Protein AF-A0A3Q0DGM9-F1 (afdb_monomer_lite)

Sequence (145 aa):
MVNNKQICYTCQYLIDQLKEEREIRIREVNLFPLHQRCCLVNILETHQTFCKKWGKHQPHKVTQYMKGKDSLYALGKWHYDRKQSGYSEQTKLIFWKKSKTTKKIVLRFECVGPNCRSKRMLTIKRCKHFELVGDKRRKGQVIQF

pLDDT: mean 79.99, std 19.18, range [38.09, 97.5]

InterPro domains:
  IPR000552 Large ribosomal subunit protein eL42 [PF00935] (56-133)
  IPR000552 Large ribosomal subunit protein eL42 [PS01172] (100-111)
  IPR000552 Large ribosomal s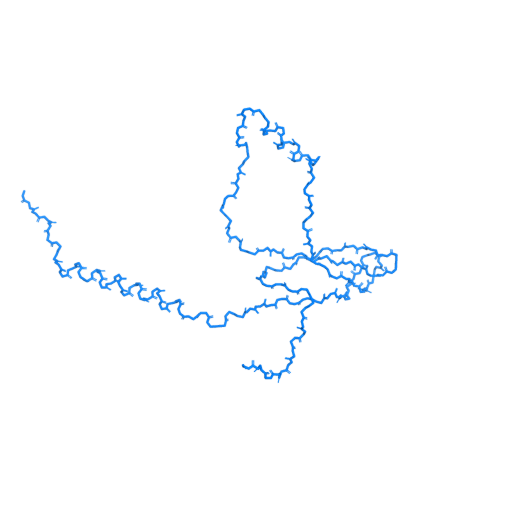ubunit protein eL42 [PTHR10369] (32-145)
  IPR011332 Zinc-binding ribosomal protein [SSF57829] (41-133)
  IPR053708 Eukaryotic Ribosomal Large Subunit eL42 [G3DSA:3.10.450.80] (40-145)

Organism: Carlito syrichta (NCBI:txid1868482)

Secondary structure (DSSP, 8-state):
--------HHHHHHHHHHHHHHHHHHHHTTS--TT-----EEE-SEEEEEETTTTEEEEEEEEE--PPPPPTTSHHHHHHHHHH-SS----S----------PEEEEEEEE-STT---EEEEEEEE-S-EEESPPPPPSSPPPP-

Foldseek 3Di:
DDDPPCPDPVNVVVVVVVVVVVVVVVVVVVPDPPDPPLPADEDEQWDFDQDPVVRHTAIWGKDWDDDDDDDCPPPVNVVCVVQCDDPDHDPDDDDDDDDDPWDWIKIWTAGPDPPGRDIDIDTDDTHPHYDYDDDDDDPPDDDDD

Radius of gyration: 29.26 Å; chains: 1; bounding box: 96×45×63 Å

Structure (mmCIF, N/CA/C/O backbone):
data_AF-A0A3Q0DGM9-F1
#
_entry.id   AF-A0A3Q0DGM9-F1
#
loop_
_atom_site.group_PDB
_atom_site.id
_atom_site.type_symbol
_atom_site.label_atom_id
_atom_site.label_alt_id
_atom_site.label_comp_id
_atom_site.label_asym_id
_atom_site.label_entity_id
_atom_site.label_seq_id
_atom_site.pdbx_PDB_ins_code
_atom_site.Cartn_x
_atom_site.Cartn_y
_atom_site.Cartn_z
_atom_site.occupancy
_atom_site.B_iso_or_equiv
_atom_site.auth_seq_id
_atom_site.auth_comp_id
_atom_site.auth_asym_id
_atom_site.auth_atom_id
_atom_site.pdbx_PDB_model_num
ATOM 1 N N . MET A 1 1 ? 71.607 -19.537 4.936 1.00 45.88 1 MET A N 1
ATOM 2 C CA . MET A 1 1 ? 71.242 -20.615 5.877 1.00 45.88 1 MET A CA 1
ATOM 3 C C . MET A 1 1 ? 70.864 -19.988 7.212 1.00 45.88 1 MET A C 1
ATOM 5 O O . MET A 1 1 ? 71.760 -19.715 7.985 1.00 45.88 1 MET A O 1
ATOM 9 N N . VAL A 1 2 ? 69.578 -19.722 7.458 1.00 38.09 2 VAL A N 1
ATOM 10 C CA . VAL A 1 2 ? 68.962 -19.791 8.798 1.00 38.09 2 VAL A CA 1
ATOM 11 C C . VAL A 1 2 ? 67.507 -20.180 8.549 1.00 38.09 2 VAL A C 1
ATOM 13 O O . VAL A 1 2 ? 66.736 -19.429 7.955 1.00 38.09 2 VAL A O 1
ATOM 16 N N . ASN A 1 3 ? 67.183 -21.418 8.902 1.00 42.09 3 ASN A N 1
ATOM 17 C CA . ASN A 1 3 ? 65.863 -22.012 8.765 1.00 42.09 3 ASN A CA 1
ATOM 18 C C . ASN A 1 3 ? 64.920 -21.353 9.772 1.00 42.09 3 ASN A C 1
ATOM 20 O O . ASN A 1 3 ? 65.186 -21.420 10.966 1.00 42.09 3 ASN A O 1
ATOM 24 N N . ASN A 1 4 ? 63.819 -20.754 9.316 1.00 47.16 4 ASN A N 1
ATOM 25 C CA . ASN A 1 4 ? 62.803 -20.196 10.215 1.00 47.16 4 ASN A CA 1
ATOM 26 C C . ASN A 1 4 ? 61.444 -20.895 10.043 1.00 47.16 4 ASN A C 1
ATOM 28 O O . ASN A 1 4 ? 60.394 -20.270 9.926 1.00 47.16 4 ASN A O 1
ATOM 32 N N . LYS A 1 5 ? 61.482 -22.232 9.982 1.00 56.62 5 LYS A N 1
ATOM 33 C CA . LYS A 1 5 ? 60.310 -23.107 10.118 1.00 56.62 5 LYS A CA 1
ATOM 34 C C . LYS A 1 5 ? 60.476 -23.955 11.376 1.00 56.62 5 LYS A C 1
ATOM 36 O O . LYS A 1 5 ? 60.749 -25.144 11.305 1.00 56.62 5 LYS A O 1
ATOM 41 N N . GLN A 1 6 ? 60.291 -23.323 12.526 1.00 48.81 6 GLN A N 1
ATOM 42 C CA . GLN A 1 6 ? 60.026 -24.027 13.776 1.00 48.81 6 GLN A CA 1
ATOM 43 C C . GLN A 1 6 ? 58.930 -23.264 14.531 1.00 48.81 6 GLN A C 1
ATOM 45 O O . GLN A 1 6 ? 59.130 -22.733 15.617 1.00 48.81 6 GLN A O 1
ATOM 50 N N . ILE A 1 7 ? 57.742 -23.169 13.923 1.00 50.28 7 ILE A N 1
ATOM 51 C CA . ILE A 1 7 ? 56.539 -22.912 14.719 1.00 50.28 7 ILE A CA 1
ATOM 52 C C . ILE A 1 7 ? 56.332 -24.204 15.503 1.00 50.28 7 ILE A C 1
ATOM 54 O O . ILE A 1 7 ? 56.054 -25.254 14.930 1.00 50.28 7 ILE A O 1
ATOM 58 N N . CYS A 1 8 ? 56.631 -24.141 16.796 1.00 51.12 8 CYS A N 1
ATOM 59 C CA . CYS A 1 8 ? 56.537 -25.269 17.705 1.00 51.12 8 CYS A CA 1
ATOM 60 C C . CYS A 1 8 ? 55.107 -25.830 17.647 1.00 51.12 8 CYS A C 1
ATOM 62 O O . CYS A 1 8 ? 54.150 -25.057 17.692 1.00 51.12 8 CYS A O 1
ATOM 64 N N . TYR A 1 9 ? 54.944 -27.154 17.561 1.00 53.31 9 TYR A N 1
ATOM 65 C CA . TYR A 1 9 ? 53.626 -27.808 17.533 1.00 53.31 9 TYR A CA 1
ATOM 66 C C . TYR A 1 9 ? 52.747 -27.431 18.747 1.00 53.31 9 TYR A C 1
ATOM 68 O O . TYR A 1 9 ? 51.523 -27.511 18.681 1.00 53.31 9 TYR A O 1
ATOM 76 N N . THR A 1 10 ? 53.358 -26.927 19.824 1.00 53.75 10 THR A N 1
ATOM 77 C CA . THR A 1 10 ? 52.685 -26.337 20.990 1.00 53.75 10 THR A CA 1
ATOM 78 C C . THR A 1 10 ? 51.997 -24.995 20.692 1.00 53.75 10 THR A C 1
ATOM 80 O O . THR A 1 10 ? 50.931 -24.720 21.236 1.00 53.75 10 THR A O 1
ATOM 83 N N . CYS A 1 11 ? 52.544 -24.173 19.791 1.00 49.09 11 CYS A N 1
ATOM 84 C CA . CYS A 1 11 ? 51.959 -22.892 19.382 1.00 49.09 11 CYS A CA 1
ATOM 85 C C . CYS A 1 11 ? 50.805 -23.062 18.384 1.00 49.09 11 CYS A C 1
ATOM 87 O O . CYS A 1 11 ? 49.877 -22.256 18.397 1.00 49.09 11 CYS A O 1
ATOM 89 N N . GLN A 1 12 ? 50.827 -24.105 17.544 1.00 54.81 12 GLN A N 1
ATOM 90 C CA . GLN A 1 12 ? 49.695 -24.434 16.668 1.00 54.81 12 GLN A CA 1
ATOM 91 C C . GLN A 1 12 ? 48.472 -24.869 17.494 1.00 54.81 12 GLN A C 1
ATOM 93 O O . GLN A 1 12 ? 47.385 -24.331 17.302 1.00 54.81 12 GLN A O 1
ATOM 98 N N . TYR A 1 13 ? 48.677 -25.747 18.486 1.00 54.16 13 TYR A N 1
ATOM 99 C CA . TYR A 1 13 ? 47.619 -26.219 19.387 1.00 54.16 13 TYR A CA 1
ATOM 100 C C . TYR A 1 13 ? 46.965 -25.075 20.183 1.00 54.16 13 TYR A C 1
ATOM 102 O O . TYR A 1 13 ? 45.746 -25.026 20.302 1.00 54.16 13 TYR A O 1
ATOM 110 N N . LEU A 1 14 ? 47.742 -24.094 20.658 1.00 56.25 14 LEU A N 1
ATOM 111 C CA . LEU A 1 14 ? 47.204 -22.919 21.360 1.00 56.25 14 LEU A CA 1
ATOM 112 C C . LEU A 1 14 ? 46.382 -21.982 20.454 1.00 56.25 14 LEU A C 1
ATOM 114 O O . LEU A 1 14 ? 45.406 -21.388 20.909 1.00 56.25 14 LEU A O 1
ATOM 118 N N . ILE A 1 15 ? 46.741 -21.848 19.173 1.00 58.09 15 ILE A N 1
ATOM 119 C CA . ILE A 1 15 ? 45.971 -21.046 18.206 1.00 58.09 15 ILE A CA 1
ATOM 120 C C . ILE A 1 15 ? 44.656 -21.746 17.842 1.00 58.09 15 ILE A C 1
ATOM 122 O O . ILE A 1 15 ? 43.635 -21.071 17.686 1.00 58.09 15 ILE A O 1
ATOM 126 N N . ASP A 1 16 ? 44.665 -23.074 17.733 1.00 57.69 16 ASP A N 1
ATOM 127 C CA . ASP A 1 16 ? 43.463 -23.858 17.445 1.00 57.69 16 ASP A CA 1
ATOM 128 C C . ASP A 1 16 ? 42.516 -23.906 18.659 1.00 57.69 16 ASP A C 1
ATOM 130 O O . ASP A 1 16 ? 41.321 -23.672 18.488 1.00 57.69 16 ASP A O 1
ATOM 134 N N . GLN A 1 17 ? 43.040 -24.013 19.889 1.00 51.25 17 GLN A N 1
ATOM 135 C CA . GLN A 1 17 ? 42.255 -23.862 21.127 1.00 51.25 17 GLN A CA 1
ATOM 136 C C . GLN A 1 17 ? 41.607 -22.465 21.245 1.00 51.25 17 GLN A C 1
ATOM 138 O O . GLN A 1 17 ? 40.425 -22.351 21.561 1.00 51.25 17 GLN A O 1
ATOM 143 N N . LEU A 1 18 ? 42.317 -21.381 20.895 1.00 54.78 18 LEU A N 1
ATOM 144 C CA . LEU A 1 18 ? 41.755 -20.017 20.903 1.00 54.78 18 LEU A CA 1
ATOM 145 C C . LEU A 1 18 ? 40.714 -19.763 19.792 1.00 54.78 18 LEU A C 1
ATOM 147 O O . LEU A 1 18 ? 39.839 -18.904 19.951 1.00 54.78 18 LEU A O 1
ATOM 151 N N . LYS A 1 19 ? 40.792 -20.475 18.659 1.00 54.44 19 LYS A N 1
ATOM 152 C CA . LYS A 1 19 ? 39.758 -20.443 17.607 1.00 54.44 19 LYS A CA 1
ATOM 153 C C . LYS A 1 19 ? 38.513 -21.220 18.022 1.00 54.44 19 LYS A C 1
ATOM 155 O O . LYS A 1 19 ? 37.410 -20.731 17.787 1.00 54.44 19 LYS A O 1
ATOM 160 N N . GLU A 1 20 ? 38.685 -22.362 18.678 1.00 53.78 20 GLU A N 1
ATOM 161 C CA . GLU A 1 20 ? 37.592 -23.194 19.186 1.00 53.78 20 GLU A CA 1
ATOM 162 C C . GLU A 1 20 ? 36.842 -22.480 20.328 1.00 53.78 20 GLU A C 1
ATOM 164 O O . GLU A 1 20 ? 35.620 -22.352 20.278 1.00 53.78 20 GLU A O 1
ATOM 169 N N . GLU A 1 21 ? 37.550 -21.830 21.261 1.00 53.03 21 GLU A N 1
ATOM 170 C CA . GLU A 1 21 ? 36.946 -20.971 22.295 1.00 53.03 21 GLU A CA 1
ATOM 171 C C . GLU A 1 21 ? 36.239 -19.716 21.738 1.00 53.03 21 GLU A C 1
ATOM 173 O O . GLU A 1 21 ? 35.295 -19.196 22.349 1.00 53.03 21 GLU A O 1
ATOM 178 N N . ARG A 1 22 ? 36.685 -19.182 20.589 1.00 51.50 22 ARG A N 1
ATOM 179 C CA . ARG A 1 22 ? 35.987 -18.090 19.885 1.00 51.50 22 ARG A CA 1
ATOM 180 C C . ARG A 1 22 ? 34.739 -18.587 19.161 1.00 51.50 22 ARG A C 1
ATOM 182 O O . ARG A 1 22 ? 33.730 -17.887 19.193 1.00 51.50 22 ARG A O 1
ATOM 189 N N . GLU A 1 23 ? 34.772 -19.768 18.546 1.00 52.53 23 GLU A N 1
ATOM 190 C CA . GLU A 1 23 ? 33.577 -20.371 17.945 1.00 52.53 23 GLU A CA 1
ATOM 191 C C . GLU A 1 23 ? 32.529 -20.750 18.996 1.00 52.53 23 GLU A C 1
ATOM 193 O O . GLU A 1 23 ? 31.345 -20.492 18.778 1.00 52.53 23 GLU A O 1
ATOM 198 N N . ILE A 1 24 ? 32.943 -21.280 20.151 1.00 51.62 24 ILE A N 1
ATOM 199 C CA . ILE A 1 24 ? 32.041 -21.613 21.264 1.00 51.62 24 ILE A CA 1
ATOM 200 C C . ILE A 1 24 ? 31.368 -20.342 21.799 1.00 51.62 24 ILE A C 1
ATOM 202 O O . ILE A 1 24 ? 30.141 -20.297 21.890 1.00 51.62 24 ILE A O 1
ATOM 206 N N . ARG A 1 25 ? 32.122 -19.250 22.008 1.00 49.22 25 ARG A N 1
ATOM 207 C CA . ARG A 1 25 ? 31.533 -17.953 22.394 1.00 49.22 25 ARG A CA 1
ATOM 208 C C . ARG A 1 25 ? 30.579 -17.380 21.346 1.00 49.22 25 ARG A C 1
ATOM 210 O O . ARG A 1 25 ? 29.578 -16.793 21.731 1.00 49.22 25 ARG A O 1
ATOM 217 N N . ILE A 1 26 ? 30.828 -17.557 20.044 1.00 50.59 26 ILE A N 1
ATOM 218 C CA . ILE A 1 26 ? 29.909 -17.106 18.976 1.00 50.59 26 ILE A CA 1
ATOM 219 C C . ILE A 1 26 ? 28.631 -17.964 18.931 1.00 50.59 26 ILE A C 1
ATOM 221 O O . ILE A 1 26 ? 27.557 -17.451 18.601 1.00 50.59 26 ILE A O 1
ATOM 225 N N . ARG A 1 27 ? 28.710 -19.252 19.280 1.00 48.12 27 ARG A N 1
ATOM 226 C CA . ARG A 1 27 ? 27.541 -20.142 19.362 1.00 48.12 27 ARG A CA 1
ATOM 227 C C . ARG A 1 27 ? 26.713 -19.896 20.631 1.00 48.12 27 ARG A C 1
ATOM 229 O O . ARG A 1 27 ? 25.489 -19.955 20.550 1.00 48.12 27 ARG A O 1
ATOM 236 N N . GLU A 1 28 ? 27.332 -19.506 21.746 1.00 44.59 28 GLU A N 1
ATOM 237 C CA . GLU A 1 28 ? 26.620 -19.175 22.992 1.00 44.59 28 GLU A CA 1
ATOM 238 C C . GLU A 1 28 ? 25.868 -17.834 22.951 1.00 44.59 28 GLU A C 1
ATOM 240 O O . GLU A 1 28 ? 24.814 -17.725 23.572 1.00 44.59 28 GLU A O 1
ATOM 245 N N . VAL A 1 29 ? 26.285 -16.843 22.143 1.00 48.69 29 VAL A N 1
ATOM 246 C CA . VAL A 1 29 ? 25.455 -15.628 21.927 1.00 48.69 29 VAL A CA 1
ATOM 247 C C . VAL A 1 29 ? 24.215 -15.894 21.054 1.00 48.69 29 VAL A C 1
ATOM 249 O O . VAL A 1 29 ? 23.387 -15.003 20.870 1.00 48.69 29 VAL A O 1
ATOM 252 N N . ASN A 1 30 ? 24.071 -17.102 20.495 1.00 51.25 30 ASN A N 1
ATOM 253 C CA . ASN A 1 30 ? 22.973 -17.471 19.596 1.00 51.25 30 ASN A CA 1
ATOM 254 C C . ASN A 1 30 ? 21.996 -18.506 20.177 1.00 51.25 30 ASN A C 1
ATOM 256 O O . ASN A 1 30 ? 21.025 -18.859 19.503 1.00 51.25 30 ASN A O 1
ATOM 260 N N . LEU A 1 31 ? 22.174 -18.943 21.427 1.00 45.94 31 LEU A N 1
ATOM 261 C CA . LEU A 1 31 ? 21.163 -19.730 22.125 1.00 45.94 31 LEU A CA 1
ATOM 262 C C . LEU A 1 31 ? 20.317 -18.793 22.994 1.00 45.94 31 LEU A C 1
ATOM 264 O O . LEU A 1 31 ? 20.782 -18.284 24.004 1.00 45.94 31 LEU A O 1
ATOM 268 N N . PHE A 1 32 ? 19.068 -18.603 22.555 1.00 38.88 32 PHE A N 1
ATOM 269 C CA . PHE A 1 32 ? 17.967 -17.837 23.155 1.00 38.88 32 PHE A CA 1
ATOM 270 C C . PHE A 1 32 ? 17.657 -16.434 22.603 1.00 38.88 32 PHE A C 1
ATOM 272 O O . PHE A 1 32 ? 17.798 -15.432 23.298 1.00 38.88 32 PHE A O 1
ATOM 279 N N . PRO A 1 33 ? 16.939 -16.348 21.467 1.00 44.69 33 PRO A N 1
ATOM 280 C CA . PRO A 1 33 ? 15.839 -15.406 21.344 1.00 44.69 33 PRO A CA 1
ATOM 281 C C . PRO A 1 33 ? 14.574 -16.031 21.962 1.00 44.69 33 PRO A C 1
ATOM 283 O O . PRO A 1 33 ? 13.551 -16.175 21.288 1.00 44.69 33 PRO A O 1
ATOM 286 N N . LEU A 1 34 ? 14.617 -16.435 23.241 1.00 42.75 34 LEU A N 1
ATOM 287 C CA . LEU A 1 34 ? 13.369 -16.698 23.953 1.00 42.75 34 LEU A CA 1
ATOM 288 C C . LEU A 1 34 ? 12.636 -15.362 24.038 1.00 42.75 34 LEU A C 1
ATOM 290 O O . LEU A 1 34 ? 13.148 -14.377 24.566 1.00 42.75 34 LEU A O 1
ATOM 294 N N . HIS A 1 35 ? 11.430 -15.346 23.483 1.00 44.28 35 HIS A N 1
ATOM 295 C CA . HIS A 1 35 ? 10.555 -14.187 23.430 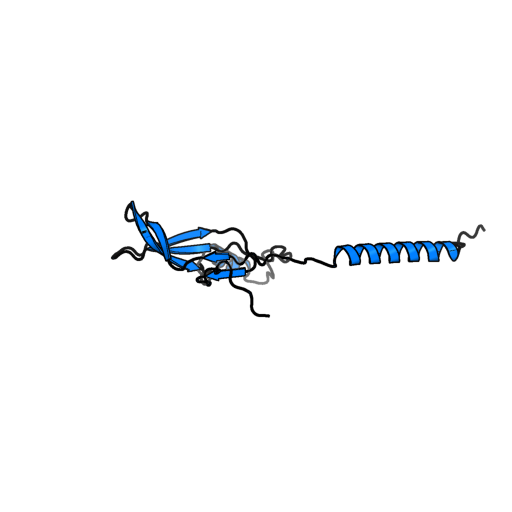1.00 44.28 35 HIS A CA 1
ATOM 296 C C . HIS A 1 35 ? 10.899 -13.152 22.342 1.00 44.28 35 HIS A C 1
ATOM 298 O O . HIS A 1 35 ? 10.818 -11.938 22.548 1.00 44.28 35 HIS A O 1
ATOM 304 N N . GLN A 1 36 ? 11.120 -13.612 21.104 1.00 43.09 36 GLN A N 1
ATOM 305 C CA . GLN A 1 36 ? 10.678 -12.806 19.968 1.00 43.09 36 GLN A CA 1
ATOM 306 C C . GLN A 1 36 ? 9.159 -12.656 20.124 1.00 43.09 36 GLN A C 1
ATOM 308 O O . GLN A 1 36 ? 8.397 -13.535 19.729 1.00 43.09 36 GLN A O 1
ATOM 313 N N . ARG A 1 37 ? 8.699 -11.573 20.773 1.00 45.22 37 ARG A N 1
ATOM 314 C CA . ARG A 1 37 ? 7.291 -11.180 20.702 1.00 45.22 37 ARG A CA 1
ATOM 315 C C . ARG A 1 37 ? 7.001 -11.111 19.215 1.00 45.22 37 ARG A C 1
ATOM 317 O O . ARG A 1 37 ? 7.463 -10.192 18.537 1.00 45.22 37 ARG A O 1
ATOM 324 N N . CYS A 1 38 ? 6.278 -12.093 18.692 1.00 46.53 38 CYS A N 1
ATOM 325 C CA . CYS A 1 38 ? 5.563 -11.928 17.449 1.00 46.53 38 CYS A CA 1
ATOM 326 C C . CYS A 1 38 ? 4.608 -10.769 17.727 1.00 46.53 38 CYS A C 1
ATOM 328 O O . CYS A 1 38 ? 3.533 -10.940 18.306 1.00 46.53 38 CYS A O 1
ATOM 330 N N . CYS A 1 39 ? 5.076 -9.554 17.431 1.00 55.38 39 CYS A N 1
ATOM 331 C CA . CYS A 1 39 ? 4.303 -8.326 17.457 1.00 55.38 39 CYS A CA 1
ATOM 332 C C . CYS A 1 39 ? 3.328 -8.418 16.289 1.00 55.38 39 CYS A C 1
ATOM 334 O O . CYS A 1 39 ? 3.511 -7.792 15.248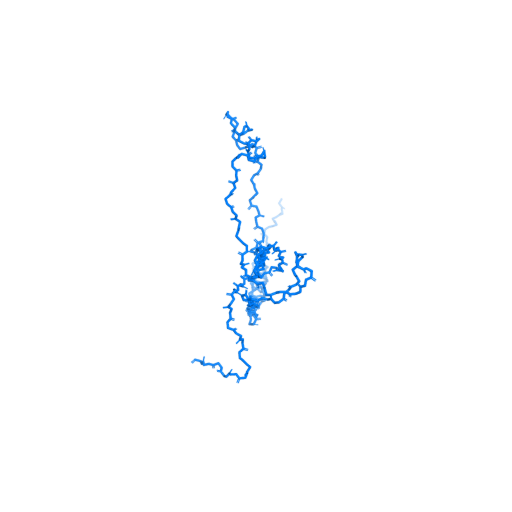 1.00 55.38 39 CYS A O 1
ATOM 336 N N . LEU A 1 40 ? 2.358 -9.309 16.452 1.00 72.06 40 LEU A N 1
ATOM 337 C CA . LEU A 1 40 ? 1.196 -9.473 15.616 1.00 72.06 40 LEU A CA 1
ATOM 338 C C . LEU A 1 40 ? 0.474 -8.124 15.625 1.00 72.06 40 LEU A C 1
ATOM 340 O O . LEU A 1 40 ? 0.055 -7.643 16.682 1.00 72.06 40 LEU A O 1
ATOM 344 N N . VAL A 1 41 ? 0.442 -7.463 14.469 1.00 84.44 41 VAL A N 1
ATOM 345 C CA . VAL A 1 41 ? -0.249 -6.184 14.312 1.00 84.44 41 VAL A CA 1
ATOM 346 C C . VAL A 1 41 ? -1.641 -6.481 13.781 1.00 84.44 41 VAL A C 1
ATOM 348 O O . VAL A 1 41 ? -1.783 -6.843 12.614 1.00 84.44 41 VAL A O 1
ATOM 351 N N . ASN A 1 42 ? -2.639 -6.283 14.642 1.00 86.75 42 ASN A N 1
ATOM 352 C CA . ASN A 1 42 ? -4.046 -6.496 14.318 1.00 86.75 42 ASN A CA 1
ATOM 353 C C . ASN A 1 42 ? -4.736 -5.161 14.082 1.00 86.75 42 ASN A C 1
ATOM 355 O O . ASN A 1 42 ? -4.623 -4.243 14.899 1.00 86.75 42 ASN A O 1
ATOM 359 N N . ILE A 1 43 ? -5.472 -5.063 12.975 1.00 87.12 43 ILE A N 1
ATOM 360 C CA . ILE A 1 43 ? -6.262 -3.878 12.628 1.00 87.12 43 ILE A CA 1
ATOM 361 C C . ILE A 1 43 ? -7.701 -4.287 12.342 1.00 87.12 43 ILE A C 1
ATOM 363 O O . ILE A 1 43 ? -7.956 -5.298 11.692 1.00 87.12 43 ILE A O 1
ATOM 367 N N . LEU A 1 44 ? -8.637 -3.486 12.854 1.00 87.62 44 LEU A N 1
ATOM 368 C CA . LEU A 1 44 ? -10.072 -3.673 12.661 1.00 87.62 44 LEU A CA 1
ATOM 369 C C . LEU A 1 44 ? -10.469 -3.416 11.200 1.00 87.62 44 LEU A C 1
ATOM 371 O O . LEU A 1 44 ? -9.930 -2.510 10.562 1.00 87.62 44 LEU A O 1
ATOM 375 N N . GLU A 1 45 ? -11.464 -4.154 10.698 1.00 88.94 45 GLU A N 1
ATOM 376 C CA . GLU A 1 45 ? -12.009 -3.928 9.349 1.00 88.94 45 GLU A CA 1
ATOM 377 C C . GLU A 1 45 ? -12.693 -2.565 9.224 1.00 88.94 45 GLU A C 1
ATOM 379 O O . GLU A 1 45 ? -12.702 -1.958 8.159 1.00 88.94 45 GLU A O 1
ATOM 384 N N . THR A 1 46 ? -13.270 -2.061 10.313 1.00 90.81 46 THR A N 1
ATOM 385 C CA . THR A 1 46 ? -14.004 -0.796 10.332 1.00 90.81 46 THR A CA 1
ATOM 386 C C . THR A 1 46 ? -13.373 0.178 11.313 1.00 90.81 46 THR A C 1
ATOM 388 O O . THR A 1 46 ? -13.113 -0.178 12.463 1.00 90.81 46 THR A O 1
ATOM 391 N N . HIS A 1 47 ? -13.182 1.427 10.892 1.00 91.06 47 HIS A N 1
ATOM 392 C CA . HIS A 1 47 ? -12.676 2.493 11.757 1.00 91.06 47 HIS A CA 1
ATOM 393 C C . HIS A 1 47 ? -13.496 3.772 11.586 1.00 91.06 47 HIS A C 1
ATOM 395 O O . HIS A 1 47 ? -13.770 4.198 10.463 1.00 91.06 47 HIS A O 1
ATOM 401 N N . GLN A 1 48 ? -13.833 4.433 12.692 1.00 93.31 48 GLN A N 1
ATOM 402 C CA . GLN A 1 48 ? -14.413 5.776 12.665 1.00 93.31 48 GLN A CA 1
ATOM 403 C C . GLN A 1 48 ? -13.295 6.785 12.395 1.00 93.31 48 GLN A C 1
ATOM 405 O O . GLN A 1 48 ? -12.394 6.953 13.214 1.00 93.31 48 GLN A O 1
ATOM 410 N N . THR A 1 49 ? -13.280 7.404 11.214 1.00 94.00 49 THR A N 1
ATOM 411 C CA . THR A 1 49 ? -12.240 8.381 10.833 1.00 94.00 49 THR A CA 1
ATOM 412 C C . THR A 1 49 ? -12.836 9.553 10.082 1.00 94.00 49 THR A C 1
ATOM 414 O O . THR A 1 49 ? -13.927 9.452 9.527 1.00 94.00 49 THR A O 1
ATOM 417 N N . PHE A 1 50 ? -12.122 10.674 10.077 1.00 94.12 50 PHE A N 1
ATOM 418 C CA . PHE A 1 50 ? -12.543 11.875 9.373 1.00 94.12 50 PHE A CA 1
ATOM 419 C C . PHE A 1 50 ? -12.621 11.636 7.860 1.00 94.12 50 PHE A C 1
ATOM 421 O O . PHE A 1 50 ? -11.643 11.212 7.236 1.00 94.12 50 PHE A O 1
ATOM 428 N N . CYS A 1 51 ? -13.775 11.935 7.263 1.00 93.56 51 CYS A N 1
ATOM 429 C CA . CYS A 1 51 ? -13.959 11.931 5.819 1.00 93.56 51 CYS A CA 1
ATOM 430 C C . CYS A 1 51 ? -13.842 13.358 5.271 1.00 93.56 51 CYS A C 1
ATOM 432 O O . CYS A 1 51 ? -14.676 14.211 5.569 1.00 93.56 51 CYS A O 1
ATOM 434 N N . LYS A 1 52 ? -12.864 13.597 4.387 1.00 91.31 52 LYS A N 1
ATOM 435 C CA . LYS A 1 52 ? -12.643 14.917 3.770 1.00 91.31 52 LYS A CA 1
ATOM 436 C C . LYS A 1 52 ? -13.833 15.403 2.931 1.00 91.31 52 LYS A C 1
ATOM 438 O O . LYS A 1 52 ? -14.066 16.600 2.877 1.00 91.31 52 LYS A O 1
ATOM 443 N N . LYS A 1 53 ? -14.589 14.494 2.300 1.00 90.75 53 LYS A N 1
ATOM 444 C CA . LYS A 1 53 ? -15.755 14.858 1.474 1.00 90.75 53 LYS A CA 1
ATOM 445 C C . LYS A 1 53 ? -16.918 15.400 2.316 1.00 90.75 53 LYS A C 1
ATOM 447 O O . LYS A 1 53 ? -17.593 16.318 1.878 1.00 90.75 53 LYS A O 1
ATOM 452 N N . TRP A 1 54 ? -17.147 14.831 3.501 1.00 88.50 54 TRP A N 1
ATOM 453 C CA . TRP A 1 54 ? -18.257 15.221 4.382 1.00 88.50 54 TRP A CA 1
ATOM 454 C C . TRP A 1 54 ? -17.873 16.215 5.475 1.00 88.50 54 TRP A C 1
ATOM 456 O O . TRP A 1 54 ? -18.757 16.719 6.157 1.00 88.50 54 TRP A O 1
ATOM 466 N N . GLY A 1 55 ? -16.578 16.424 5.717 1.00 91.12 55 GLY A N 1
ATOM 467 C CA . GLY A 1 55 ? -16.109 17.264 6.818 1.00 91.12 55 GLY A CA 1
ATOM 468 C C . GLY A 1 55 ? -16.413 16.701 8.212 1.00 91.12 55 GLY A C 1
ATOM 469 O O . GLY A 1 55 ? -16.344 17.433 9.190 1.00 91.12 55 GLY A O 1
ATOM 470 N N . LYS A 1 56 ? -16.755 15.410 8.330 1.00 93.75 56 LYS A N 1
ATOM 471 C CA . LYS A 1 56 ? -17.093 14.760 9.607 1.00 93.75 56 LYS A CA 1
ATOM 472 C C . LYS A 1 56 ? -16.525 13.351 9.712 1.00 93.75 56 LYS A C 1
ATOM 474 O O . LYS A 1 56 ? -16.147 12.735 8.711 1.00 93.75 56 LYS A O 1
ATOM 479 N N . HIS A 1 57 ? -16.480 12.830 10.937 1.00 94.06 57 HIS A N 1
ATOM 480 C CA . HIS A 1 57 ? -16.117 11.439 11.191 1.00 94.06 57 HIS A CA 1
ATOM 481 C C . HIS A 1 57 ? -17.219 10.501 10.699 1.00 94.06 57 HIS A C 1
ATOM 483 O O . HIS A 1 57 ? -18.407 10.739 10.916 1.00 94.06 57 HIS A O 1
ATOM 489 N N . GLN A 1 58 ? -16.811 9.465 9.978 1.00 92.94 58 GLN A N 1
ATOM 490 C CA . GLN A 1 58 ? -17.683 8.452 9.396 1.00 92.94 58 GLN A CA 1
ATOM 491 C C . GLN A 1 58 ? -17.024 7.073 9.522 1.00 92.94 58 GLN A C 1
ATOM 493 O O . GLN A 1 58 ? -15.786 6.986 9.597 1.00 92.94 58 GLN A O 1
ATOM 498 N N . PRO A 1 59 ? -17.810 5.985 9.482 1.00 94.56 59 PRO A N 1
ATOM 499 C CA . PRO A 1 59 ? -17.262 4.643 9.382 1.00 94.56 59 PRO A CA 1
ATOM 500 C C . PRO A 1 59 ? -16.555 4.462 8.036 1.00 94.56 59 PRO A C 1
ATOM 502 O O . PRO A 1 59 ? -17.097 4.765 6.970 1.00 94.56 59 PRO A O 1
ATOM 505 N N . HIS A 1 60 ? -15.326 3.964 8.092 1.00 94.75 60 HIS A N 1
ATOM 506 C CA . HIS A 1 60 ? -14.541 3.595 6.924 1.00 94.75 60 HIS A CA 1
ATOM 507 C C . HIS A 1 60 ? -14.230 2.105 6.961 1.00 94.75 60 HIS A C 1
ATOM 509 O O . HIS A 1 60 ? -13.765 1.602 7.986 1.00 94.75 60 HIS A O 1
ATOM 515 N N . LYS A 1 61 ? -14.421 1.432 5.825 1.00 94.31 61 LYS A N 1
ATOM 516 C CA . LYS A 1 61 ? -13.918 0.084 5.590 1.00 94.31 61 LYS A CA 1
ATOM 517 C C . LYS A 1 61 ? -12.424 0.157 5.294 1.00 94.31 61 LYS A C 1
ATOM 519 O O . LYS A 1 61 ? -11.983 0.907 4.423 1.00 94.31 61 LYS A O 1
ATOM 524 N N . VAL A 1 62 ? -11.646 -0.609 6.035 1.00 94.88 62 VAL A N 1
ATOM 525 C CA . VAL A 1 62 ? -10.198 -0.710 5.925 1.00 94.88 62 VAL A CA 1
ATOM 526 C C . VAL A 1 62 ? -9.879 -1.954 5.118 1.00 94.88 62 VAL A C 1
ATOM 528 O O . VAL A 1 62 ? -10.361 -3.039 5.408 1.00 94.88 62 VAL A O 1
ATOM 531 N N . THR A 1 63 ? -9.055 -1.795 4.092 1.00 94.31 63 THR A N 1
ATOM 532 C CA . THR A 1 63 ? -8.522 -2.894 3.283 1.00 94.31 63 THR A CA 1
ATOM 533 C C . THR A 1 63 ? -7.016 -2.733 3.144 1.00 94.31 63 THR A C 1
ATOM 535 O O . THR A 1 63 ? -6.483 -1.626 3.263 1.00 94.31 63 THR A O 1
ATOM 538 N N . GLN A 1 64 ? -6.299 -3.824 2.892 1.00 94.25 64 GLN A N 1
ATOM 539 C CA . GLN A 1 64 ? -4.887 -3.730 2.543 1.00 94.25 64 GLN A CA 1
ATOM 540 C C . GLN A 1 64 ? -4.750 -3.234 1.099 1.00 94.25 64 GLN A C 1
ATOM 542 O O . GLN A 1 64 ? -5.427 -3.719 0.193 1.00 94.25 64 GLN A O 1
ATOM 547 N N . TYR A 1 65 ? -3.870 -2.264 0.866 1.00 95.25 65 TYR A N 1
ATOM 548 C CA . TYR A 1 65 ? -3.557 -1.827 -0.488 1.00 95.25 65 TYR A CA 1
ATOM 549 C C . TYR A 1 65 ? -2.734 -2.892 -1.217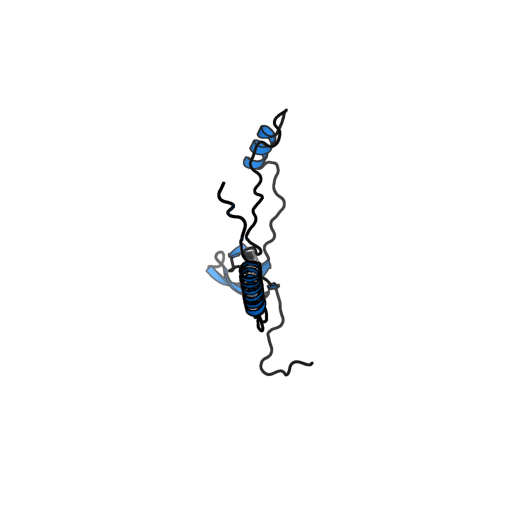 1.00 95.25 65 TYR A C 1
ATOM 551 O O . TYR A 1 65 ? -1.682 -3.318 -0.734 1.00 95.25 65 TYR A O 1
ATOM 559 N N . MET A 1 66 ? -3.186 -3.246 -2.417 1.00 94.69 66 MET A N 1
ATOM 560 C CA . MET A 1 66 ? -2.452 -4.077 -3.3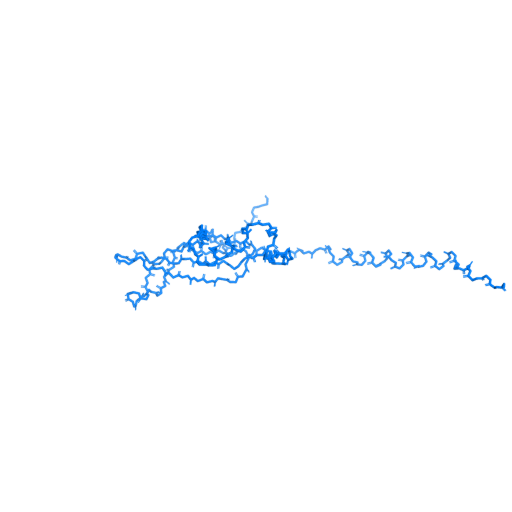64 1.00 94.69 66 MET A CA 1
ATOM 561 C C . MET A 1 66 ? -1.961 -3.216 -4.523 1.00 94.69 66 MET A C 1
ATOM 563 O O . MET A 1 66 ? -2.703 -2.381 -5.043 1.00 94.69 66 MET A O 1
ATOM 567 N N . LYS A 1 67 ? -0.705 -3.420 -4.934 1.00 94.94 67 LYS A N 1
ATOM 568 C CA . LYS A 1 67 ? -0.172 -2.770 -6.135 1.00 94.94 67 LYS A CA 1
ATOM 569 C C . LYS A 1 67 ? -0.909 -3.336 -7.355 1.00 94.94 67 LYS A C 1
ATOM 571 O O . LYS A 1 67 ? -0.956 -4.550 -7.522 1.00 94.94 67 LYS A O 1
ATOM 576 N N . GLY A 1 68 ? -1.469 -2.459 -8.186 1.00 95.81 68 GLY A N 1
ATOM 577 C CA . GLY A 1 68 ? -2.066 -2.845 -9.466 1.00 95.81 68 GLY A CA 1
ATOM 578 C C . GLY A 1 68 ? -1.025 -3.274 -10.507 1.00 95.81 68 GLY A C 1
ATOM 579 O O . GLY A 1 68 ? 0.182 -3.135 -10.293 1.00 95.81 68 GLY A O 1
ATOM 580 N N . LYS A 1 69 ? -1.508 -3.772 -11.651 1.00 96.69 69 LYS A N 1
ATOM 581 C CA . LYS A 1 69 ? -0.675 -4.080 -12.821 1.00 96.69 69 LYS A CA 1
ATOM 582 C C . LYS A 1 69 ? -0.054 -2.793 -13.374 1.00 96.69 69 LYS A C 1
ATOM 584 O O . LYS A 1 69 ? -0.731 -1.771 -13.474 1.00 96.69 69 LYS A O 1
ATOM 589 N N . ASP A 1 70 ? 1.224 -2.854 -13.734 1.00 95.75 70 ASP A N 1
ATOM 590 C CA . ASP A 1 70 ? 1.922 -1.722 -14.343 1.00 95.75 70 ASP A CA 1
ATOM 591 C C . ASP A 1 70 ? 1.401 -1.473 -15.776 1.00 95.75 70 ASP A C 1
ATOM 593 O O . ASP A 1 70 ? 1.147 -2.415 -16.530 1.00 95.75 70 ASP A O 1
ATOM 597 N N . SER A 1 71 ? 1.219 -0.201 -16.149 1.00 96.50 71 SER A N 1
ATOM 598 C CA . SER A 1 71 ? 0.761 0.200 -17.489 1.00 96.50 71 SER A CA 1
ATOM 599 C C . SER A 1 71 ? 1.922 0.245 -18.486 1.00 96.50 71 SER A C 1
ATOM 601 O O . SER A 1 71 ? 2.975 0.807 -18.182 1.00 96.50 71 SER A O 1
ATOM 603 N N . LEU A 1 72 ? 1.712 -0.293 -19.692 1.00 94.62 72 LEU A N 1
ATOM 604 C CA . LEU A 1 72 ? 2.706 -0.281 -20.776 1.00 94.62 72 LEU A CA 1
ATOM 605 C C . LEU A 1 72 ? 2.862 1.101 -21.420 1.00 94.62 72 LEU A C 1
ATOM 607 O O . LEU A 1 72 ? 3.957 1.478 -21.823 1.00 94.62 72 LEU A O 1
ATOM 611 N N . TYR A 1 73 ? 1.782 1.879 -21.457 1.00 94.44 73 TYR A N 1
ATOM 612 C CA . TYR A 1 73 ? 1.747 3.196 -22.098 1.00 94.44 73 TYR A CA 1
ATOM 613 C C . TYR A 1 73 ? 2.270 4.323 -21.201 1.00 94.44 73 TYR A C 1
ATOM 615 O O . TYR A 1 73 ? 2.268 5.488 -21.590 1.00 94.44 73 TYR A O 1
ATOM 623 N N . ALA A 1 74 ? 2.715 4.006 -19.981 1.00 96.75 74 ALA A N 1
ATOM 624 C CA . ALA A 1 74 ? 3.372 4.988 -19.134 1.00 96.75 74 ALA A CA 1
ATOM 625 C C . ALA A 1 74 ? 4.680 5.450 -19.796 1.00 96.75 74 ALA A C 1
ATOM 627 O O . ALA A 1 74 ? 5.490 4.620 -20.209 1.00 96.75 74 ALA A O 1
ATOM 628 N N . LEU A 1 75 ? 4.926 6.764 -19.826 1.00 97.50 75 LEU A N 1
ATOM 629 C CA . LEU A 1 75 ? 6.083 7.362 -20.508 1.00 97.50 75 LEU A CA 1
ATOM 630 C C . LEU A 1 75 ? 7.418 6.696 -20.133 1.00 97.50 75 LEU A C 1
ATOM 632 O O . LEU A 1 75 ? 8.254 6.435 -20.992 1.00 97.50 75 LEU A O 1
ATOM 636 N N . GLY A 1 76 ? 7.610 6.371 -18.851 1.00 96.50 76 GLY A N 1
ATOM 637 C CA . GLY A 1 76 ? 8.823 5.702 -18.377 1.00 96.50 76 GLY A CA 1
ATOM 638 C C . GLY A 1 76 ? 9.007 4.291 -18.942 1.00 96.50 76 GLY A C 1
ATOM 639 O O . GLY A 1 76 ? 10.130 3.916 -19.273 1.00 96.50 76 GLY A O 1
ATOM 640 N N . LYS A 1 77 ? 7.917 3.527 -19.090 1.00 96.81 77 LYS A N 1
ATOM 641 C CA . LYS A 1 77 ? 7.943 2.185 -19.681 1.00 96.81 77 LYS A CA 1
ATOM 642 C C . LYS A 1 77 ? 8.152 2.268 -21.192 1.00 96.81 77 LYS A C 1
ATOM 644 O O . LYS A 1 77 ? 9.042 1.598 -21.697 1.00 96.81 77 LYS A O 1
ATOM 649 N N . TRP A 1 78 ? 7.456 3.179 -21.871 1.00 96.00 78 TRP A N 1
ATOM 650 C CA . TRP A 1 78 ? 7.652 3.431 -23.301 1.00 96.00 78 TRP A CA 1
ATOM 651 C C . TRP A 1 78 ? 9.102 3.824 -23.634 1.00 96.00 78 TRP A C 1
ATOM 653 O O . TRP A 1 78 ? 9.729 3.235 -24.512 1.00 96.00 78 TRP A O 1
ATOM 663 N N . HIS A 1 79 ? 9.686 4.759 -22.874 1.00 96.06 79 HIS A N 1
ATOM 664 C CA . HIS A 1 79 ? 11.099 5.117 -23.014 1.00 96.06 79 HIS A CA 1
ATOM 665 C C . HIS A 1 79 ? 12.041 3.954 -22.706 1.00 96.06 79 HIS A C 1
ATOM 667 O O . HIS A 1 79 ? 13.057 3.817 -23.383 1.00 96.06 79 HIS A O 1
ATOM 673 N N . TYR A 1 80 ? 11.743 3.145 -21.685 1.00 95.00 80 TYR A N 1
ATOM 674 C CA . TYR A 1 80 ? 12.546 1.972 -21.349 1.00 95.00 80 TYR A CA 1
ATOM 675 C C . TYR A 1 80 ? 12.552 0.968 -22.502 1.00 95.00 80 TYR A C 1
ATOM 677 O O . TYR A 1 80 ? 13.624 0.546 -22.917 1.00 95.00 80 TYR A O 1
ATOM 685 N N . ASP A 1 81 ? 11.383 0.647 -23.051 1.00 94.62 81 ASP A N 1
ATOM 686 C CA . ASP A 1 81 ? 11.230 -0.356 -24.106 1.00 94.62 81 ASP A CA 1
ATOM 687 C C . ASP A 1 81 ? 11.892 0.090 -25.410 1.00 94.62 81 ASP A C 1
ATOM 689 O O . ASP A 1 81 ? 12.645 -0.675 -26.005 1.00 94.62 81 ASP A O 1
ATOM 693 N N . ARG A 1 82 ? 11.735 1.364 -25.792 1.00 93.88 82 ARG A N 1
ATOM 694 C CA . ARG A 1 82 ? 12.453 1.948 -26.936 1.00 93.88 82 ARG A CA 1
ATOM 695 C C . ARG A 1 82 ? 13.969 1.970 -26.729 1.00 93.88 82 ARG A C 1
ATOM 697 O O . ARG A 1 82 ? 14.725 1.832 -27.681 1.00 93.88 82 ARG A O 1
ATOM 704 N N . LYS A 1 83 ? 14.435 2.178 -25.494 1.00 94.38 83 LYS A N 1
ATOM 705 C CA . LYS A 1 83 ? 15.874 2.151 -25.190 1.00 94.38 83 LYS A CA 1
ATOM 706 C C . LYS A 1 83 ? 16.431 0.723 -25.183 1.00 94.38 83 LYS A C 1
ATOM 708 O O . LYS A 1 83 ? 17.611 0.538 -25.433 1.00 94.38 83 LYS A O 1
ATOM 713 N N . GLN A 1 84 ? 15.590 -0.252 -24.857 1.00 95.06 84 GLN A N 1
ATOM 714 C CA . GLN A 1 84 ? 15.939 -1.666 -24.768 1.00 95.06 84 GLN A CA 1
ATOM 715 C C . GLN A 1 84 ? 15.861 -2.381 -26.130 1.00 95.06 84 GLN A C 1
ATOM 717 O O . GLN A 1 84 ? 16.378 -3.484 -26.257 1.00 95.06 84 GLN A O 1
ATOM 722 N N . SER A 1 85 ? 15.212 -1.791 -27.139 1.00 92.75 85 SER A N 1
ATOM 723 C CA . SER A 1 85 ? 15.101 -2.373 -28.482 1.00 92.75 85 SER A CA 1
ATOM 724 C C . SER A 1 85 ? 16.406 -2.283 -29.285 1.00 92.75 85 SER A C 1
ATOM 726 O O . SER A 1 85 ? 17.131 -1.295 -29.183 1.00 92.75 85 SER A O 1
ATOM 728 N N . GLY A 1 86 ? 16.655 -3.273 -30.147 1.00 93.56 86 GLY A N 1
ATOM 729 C CA . GLY A 1 86 ? 17.843 -3.366 -31.005 1.00 93.56 86 GLY A CA 1
ATOM 730 C C . GLY A 1 86 ? 18.870 -4.366 -30.467 1.00 93.56 86 GLY A C 1
ATOM 731 O O . GLY A 1 86 ? 18.525 -5.260 -29.704 1.00 93.56 86 GLY A O 1
ATOM 732 N N . TYR A 1 87 ? 20.139 -4.204 -30.846 1.00 90.00 87 TYR A N 1
ATOM 733 C CA . TYR A 1 87 ? 21.252 -5.051 -30.376 1.00 90.00 87 TYR A CA 1
ATOM 734 C C . TYR A 1 87 ? 21.753 -4.688 -28.974 1.00 90.00 87 TYR A C 1
ATOM 736 O O . TYR A 1 87 ? 22.730 -5.249 -28.486 1.00 90.00 87 TYR A O 1
ATOM 744 N N . SER A 1 88 ? 21.121 -3.704 -28.335 1.00 80.50 88 SER A N 1
ATOM 745 C CA . SER A 1 88 ? 21.476 -3.326 -26.976 1.00 80.50 88 SER A CA 1
ATOM 746 C C . SER A 1 88 ? 20.940 -4.390 -26.023 1.00 80.50 88 SER A C 1
ATOM 748 O O . SER A 1 88 ? 19.733 -4.606 -25.944 1.00 80.50 88 SER A O 1
ATOM 750 N N . GLU A 1 89 ? 21.842 -5.054 -25.299 1.00 89.38 89 GLU A N 1
ATOM 751 C CA . GLU A 1 89 ? 21.490 -5.952 -24.201 1.00 89.38 89 GLU A CA 1
ATOM 752 C C . GLU A 1 89 ? 20.893 -5.137 -23.030 1.00 89.38 89 GLU A C 1
ATOM 754 O O . GLU A 1 89 ? 20.114 -4.195 -23.197 1.00 89.38 89 GLU A O 1
ATOM 759 N N . GLN A 1 90 ? 21.223 -5.462 -21.788 1.00 94.25 90 GLN A N 1
ATOM 760 C CA . GLN A 1 90 ? 20.642 -4.803 -20.629 1.00 94.25 90 GLN A CA 1
ATOM 761 C C . GLN A 1 90 ? 21.048 -3.316 -20.541 1.00 94.25 90 GLN A C 1
ATOM 763 O O . GLN A 1 90 ? 22.165 -2.976 -20.164 1.00 94.25 90 GLN A O 1
ATOM 768 N N . THR A 1 91 ? 20.109 -2.401 -20.814 1.00 93.38 91 THR A N 1
ATOM 769 C CA . THR A 1 91 ? 20.426 -0.963 -20.954 1.00 93.38 91 THR A CA 1
ATOM 770 C C . THR A 1 91 ? 20.199 -0.138 -19.671 1.00 93.38 91 THR A C 1
ATOM 772 O O . THR A 1 91 ? 20.564 1.043 -19.568 1.00 93.38 91 THR A O 1
ATOM 775 N N . LYS A 1 92 ? 19.561 -0.733 -18.660 1.00 94.06 92 LYS A N 1
ATOM 776 C CA . LYS A 1 92 ? 19.303 -0.127 -17.343 1.00 94.06 92 LYS A CA 1
ATOM 777 C C . LYS A 1 92 ? 19.768 -1.064 -16.238 1.00 94.06 92 LYS A C 1
ATOM 779 O O . LYS A 1 92 ? 19.684 -2.278 -16.372 1.00 94.06 92 LYS A O 1
ATOM 784 N N . LEU A 1 93 ? 20.224 -0.504 -15.124 1.00 94.81 93 LEU A N 1
ATOM 785 C CA . LEU A 1 93 ? 20.761 -1.297 -14.021 1.00 94.81 93 LEU A CA 1
ATOM 786 C C . LEU A 1 93 ? 19.666 -2.113 -13.321 1.00 94.81 93 LEU A C 1
ATOM 788 O O . LEU A 1 93 ? 18.599 -1.590 -12.996 1.00 94.81 93 LEU A O 1
ATOM 792 N N . ILE A 1 94 ? 19.970 -3.380 -13.041 1.00 95.31 94 ILE A N 1
ATOM 793 C CA . ILE A 1 94 ? 19.144 -4.261 -12.213 1.00 95.31 94 ILE A CA 1
ATOM 794 C C . ILE A 1 94 ? 19.664 -4.198 -10.775 1.00 95.31 94 ILE A C 1
ATOM 796 O O . ILE A 1 94 ? 20.860 -4.336 -10.519 1.00 95.31 94 ILE A O 1
ATOM 800 N N . PHE A 1 95 ? 18.767 -3.974 -9.815 1.00 96.44 95 PHE A N 1
ATOM 801 C CA . PHE A 1 95 ? 19.130 -3.913 -8.402 1.00 96.44 95 PHE A CA 1
ATOM 802 C C . PHE A 1 95 ? 19.112 -5.308 -7.755 1.00 96.44 95 PHE A C 1
ATOM 804 O O . PHE A 1 95 ? 18.043 -5.868 -7.499 1.00 96.44 95 PHE A O 1
ATOM 811 N N . TRP A 1 96 ? 20.297 -5.843 -7.445 1.00 95.94 96 TRP A N 1
ATOM 812 C CA . TRP A 1 96 ? 20.473 -7.204 -6.914 1.00 95.94 96 TRP A CA 1
ATOM 813 C C . TRP A 1 96 ? 20.480 -7.292 -5.377 1.00 95.94 96 TRP A C 1
ATOM 815 O O . TRP A 1 96 ? 19.963 -8.243 -4.797 1.00 95.94 96 TRP A O 1
ATOM 825 N N . LYS A 1 97 ? 21.026 -6.287 -4.682 1.00 95.81 97 LYS A N 1
ATOM 826 C CA . LYS A 1 97 ? 21.320 -6.352 -3.235 1.00 95.81 97 LYS A CA 1
ATOM 827 C C . LYS A 1 97 ? 20.129 -5.932 -2.356 1.00 95.81 97 LYS A C 1
ATOM 829 O O . LYS A 1 97 ? 20.140 -4.873 -1.729 1.00 95.81 97 LYS A O 1
ATOM 834 N N . LYS A 1 98 ? 19.075 -6.753 -2.290 1.00 95.06 98 LYS A N 1
ATOM 835 C CA . LYS A 1 98 ? 17.894 -6.488 -1.440 1.00 95.06 98 LYS A CA 1
ATOM 836 C C . LYS A 1 98 ? 18.188 -6.787 0.037 1.00 95.06 98 LYS A C 1
ATOM 838 O O . LYS A 1 98 ? 18.331 -7.939 0.414 1.00 95.06 98 LYS A O 1
ATOM 843 N N . SER A 1 99 ? 18.212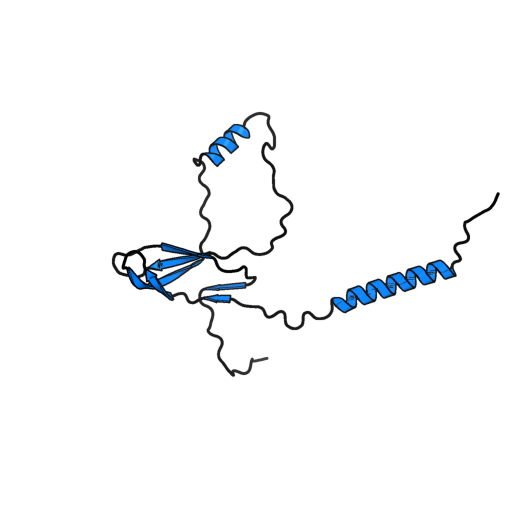 -5.753 0.882 1.00 95.31 99 SER A N 1
ATOM 844 C CA . SER A 1 99 ? 18.444 -5.897 2.334 1.00 95.31 99 SER A CA 1
ATOM 845 C C . SER A 1 99 ? 17.173 -5.878 3.189 1.00 95.31 99 SER A C 1
ATOM 847 O O . SER A 1 99 ? 17.179 -6.307 4.340 1.00 95.31 99 SER A O 1
ATOM 849 N N . LYS A 1 100 ? 16.065 -5.333 2.670 1.00 94.06 100 LYS A N 1
ATOM 850 C CA . LYS A 1 100 ? 14.813 -5.214 3.428 1.00 94.06 100 LYS A CA 1
ATOM 851 C C . LYS A 1 100 ? 13.978 -6.479 3.269 1.00 94.06 100 LYS A C 1
ATOM 853 O O . LYS A 1 100 ? 13.570 -6.809 2.161 1.00 94.06 100 LYS A O 1
ATOM 858 N N . THR A 1 101 ? 13.675 -7.115 4.395 1.00 94.44 101 THR A N 1
ATOM 859 C CA . THR A 1 101 ? 12.841 -8.324 4.466 1.00 94.44 101 THR A CA 1
ATOM 860 C C . THR A 1 101 ? 11.344 -8.010 4.471 1.00 94.44 101 THR A C 1
ATOM 862 O O . THR A 1 101 ? 10.545 -8.811 4.002 1.00 94.44 101 THR A O 1
ATOM 865 N N . THR A 1 102 ? 10.948 -6.825 4.949 1.00 94.44 102 THR A N 1
ATOM 866 C CA . THR A 1 102 ? 9.544 -6.405 5.073 1.00 94.44 102 THR A CA 1
ATOM 867 C C . THR A 1 102 ? 9.245 -5.113 4.312 1.00 94.44 102 THR A C 1
ATOM 869 O O . THR A 1 102 ? 10.100 -4.241 4.108 1.00 94.44 102 THR A O 1
ATOM 872 N N . LYS A 1 103 ? 7.985 -4.964 3.897 1.00 92.94 103 LYS A N 1
ATOM 873 C CA . LYS A 1 103 ? 7.458 -3.766 3.231 1.00 92.94 103 LYS A CA 1
ATOM 874 C C . LYS A 1 103 ? 6.708 -2.895 4.241 1.00 92.94 103 LYS A C 1
ATOM 876 O O . LYS A 1 103 ? 6.285 -3.367 5.293 1.00 92.94 103 LYS A O 1
ATOM 881 N N . LYS A 1 104 ? 6.556 -1.602 3.939 1.00 94.62 104 LYS A N 1
ATOM 882 C CA . LYS A 1 104 ? 5.584 -0.770 4.665 1.00 94.62 104 LYS A CA 1
ATOM 883 C C . LYS A 1 104 ? 4.196 -1.172 4.182 1.00 94.62 104 LYS A C 1
ATOM 885 O O . LYS A 1 104 ? 3.970 -1.210 2.974 1.00 94.62 104 LYS A O 1
ATOM 890 N N . ILE A 1 105 ? 3.302 -1.477 5.110 1.00 94.38 105 ILE A N 1
ATOM 891 C CA . ILE A 1 105 ? 1.925 -1.829 4.774 1.00 94.38 105 ILE A CA 1
ATOM 892 C C . ILE A 1 105 ? 1.145 -0.536 4.602 1.00 94.38 105 ILE A C 1
ATOM 894 O O . ILE A 1 105 ? 1.246 0.376 5.424 1.00 94.38 105 ILE A O 1
ATOM 898 N N . VAL A 1 106 ? 0.402 -0.450 3.506 1.00 95.88 106 VAL A N 1
ATOM 899 C CA . VAL A 1 106 ? -0.483 0.677 3.229 1.00 95.88 106 VAL A CA 1
ATOM 900 C C . VAL A 1 106 ? -1.911 0.185 3.374 1.00 95.88 106 VAL A C 1
ATOM 902 O O . VAL A 1 106 ? -2.303 -0.802 2.756 1.00 95.88 106 VAL A O 1
ATOM 905 N N . LEU A 1 107 ? -2.676 0.865 4.212 1.00 95.62 107 LEU A N 1
ATOM 906 C CA . LEU A 1 107 ? -4.099 0.650 4.376 1.00 95.62 107 LEU A CA 1
ATOM 907 C C . LEU A 1 107 ? -4.866 1.585 3.459 1.00 95.62 107 LEU A C 1
ATOM 909 O O . LEU A 1 107 ? -4.555 2.773 3.362 1.00 95.62 107 LEU A O 1
ATOM 913 N N . ARG A 1 108 ? -5.915 1.062 2.845 1.00 95.44 108 ARG A N 1
ATOM 914 C CA . ARG A 1 108 ? -6.899 1.816 2.088 1.00 95.44 108 ARG A CA 1
ATOM 915 C C . ARG A 1 108 ? -8.174 1.908 2.918 1.00 95.44 108 ARG A C 1
ATOM 917 O O . ARG A 1 108 ? -8.838 0.904 3.150 1.00 95.44 108 ARG A O 1
ATOM 924 N N . PHE A 1 109 ? -8.502 3.120 3.343 1.00 95.44 109 PHE A N 1
ATOM 925 C CA . PHE A 1 109 ? -9.759 3.444 4.010 1.00 95.44 109 PHE A CA 1
ATOM 926 C C . PHE A 1 109 ? -10.752 3.919 2.958 1.00 95.44 109 PHE A C 1
ATOM 928 O O . PHE A 1 109 ? -10.478 4.885 2.244 1.00 95.44 109 PHE A O 1
ATOM 935 N N . GLU A 1 110 ? -11.898 3.263 2.881 1.00 95.00 110 GLU A N 1
ATOM 936 C CA . GLU A 1 110 ? -13.006 3.602 1.999 1.00 95.00 110 GLU A CA 1
ATOM 937 C C . GLU A 1 110 ? -14.208 4.013 2.846 1.00 95.00 110 GLU A C 1
ATOM 939 O O . GLU A 1 110 ? -14.615 3.283 3.746 1.00 95.00 110 GLU A O 1
ATOM 944 N N . CYS A 1 111 ? -14.737 5.213 2.611 1.00 95.19 111 CYS A N 1
ATOM 945 C CA . CYS A 1 111 ? -15.905 5.700 3.343 1.00 95.19 111 CYS A CA 1
ATOM 946 C C . CYS A 1 111 ? -17.133 4.844 2.993 1.00 95.19 111 CYS A C 1
ATOM 948 O O . CYS A 1 111 ? -17.358 4.545 1.822 1.00 95.19 111 CYS A O 1
ATOM 950 N N . VAL A 1 112 ? -17.905 4.447 4.009 1.00 93.50 112 VAL A N 1
ATOM 951 C CA . VAL A 1 112 ? -19.121 3.625 3.843 1.00 93.50 112 VAL A CA 1
ATOM 952 C C . VAL A 1 112 ? -20.371 4.497 3.644 1.00 93.50 112 VAL A C 1
ATOM 954 O O . VAL A 1 112 ? -21.435 3.995 3.302 1.00 93.50 112 VAL A O 1
ATOM 957 N N . GLY A 1 113 ? -20.256 5.815 3.840 1.00 87.31 113 GLY A N 1
ATOM 958 C CA . GLY A 1 113 ? -21.395 6.729 3.777 1.00 87.31 113 GLY A CA 1
ATOM 959 C C . GLY A 1 113 ? -22.125 6.706 2.422 1.00 87.31 113 GLY A C 1
ATOM 960 O O . GLY A 1 113 ? -21.477 6.569 1.374 1.00 87.31 113 GLY A O 1
ATOM 961 N N . PRO A 1 114 ? -23.460 6.897 2.415 1.00 84.25 114 PRO A N 1
ATOM 962 C CA . PRO A 1 114 ? -24.244 6.952 1.181 1.00 84.25 114 PRO A CA 1
ATOM 963 C C . PRO A 1 114 ? -23.677 8.047 0.271 1.00 84.25 114 PRO A C 1
ATOM 965 O O . PRO A 1 114 ? -23.309 9.115 0.743 1.00 84.25 114 PRO A O 1
ATOM 968 N N . ASN A 1 115 ? -23.531 7.787 -1.030 1.00 86.12 115 ASN A N 1
ATOM 969 C CA . ASN A 1 115 ? -22.980 8.731 -2.023 1.00 86.12 115 ASN A CA 1
ATOM 970 C C . ASN A 1 115 ? -21.507 9.157 -1.816 1.00 86.12 115 ASN A C 1
ATOM 972 O O . ASN A 1 115 ? -21.009 10.077 -2.481 1.00 86.12 115 ASN A O 1
ATOM 976 N N . CYS A 1 116 ? -20.755 8.494 -0.932 1.00 86.19 116 CYS A N 1
ATOM 977 C CA . CYS A 1 116 ? -19.353 8.813 -0.687 1.00 86.19 116 CYS A CA 1
ATOM 978 C C . CYS A 1 116 ? -18.459 7.581 -0.679 1.00 86.19 116 CYS A C 1
ATOM 980 O O . CYS A 1 116 ? -18.294 6.922 0.335 1.00 86.19 116 CYS A O 1
ATOM 982 N N . ARG A 1 117 ? -17.765 7.364 -1.799 1.00 87.75 117 ARG A N 1
ATOM 983 C CA . ARG A 1 117 ? -16.736 6.324 -1.958 1.00 87.75 117 ARG A CA 1
ATOM 984 C C . ARG A 1 117 ? -15.322 6.908 -1.950 1.00 87.75 117 ARG A C 1
ATOM 986 O O . ARG A 1 117 ? -14.448 6.476 -2.701 1.00 87.75 117 ARG A O 1
ATOM 993 N N . SER A 1 118 ? -15.104 7.955 -1.148 1.00 92.88 118 SER A N 1
ATOM 994 C CA . SER A 1 118 ? -13.784 8.576 -1.017 1.00 92.88 118 SER A CA 1
ATOM 995 C C . SER A 1 118 ? -12.797 7.578 -0.417 1.00 92.88 118 SER A C 1
ATOM 997 O O . SER A 1 118 ? -13.113 6.922 0.579 1.00 92.88 118 SER A O 1
ATOM 999 N N . LYS A 1 119 ? -11.595 7.510 -0.988 1.00 93.69 119 LYS A N 1
ATOM 1000 C CA . LYS A 1 119 ? -10.531 6.602 -0.554 1.00 93.69 119 LYS A CA 1
ATOM 1001 C C . LYS A 1 119 ? -9.371 7.419 -0.003 1.00 93.69 119 LYS A C 1
ATOM 1003 O O . LYS A 1 119 ? -8.953 8.385 -0.636 1.00 93.69 119 LYS A O 1
ATOM 1008 N N . ARG A 1 120 ? -8.827 7.021 1.147 1.00 94.50 120 ARG A N 1
ATOM 1009 C CA . ARG A 1 120 ? -7.562 7.558 1.676 1.00 94.50 120 ARG A CA 1
ATOM 1010 C C . ARG A 1 120 ? -6.577 6.428 1.937 1.00 94.50 120 ARG A C 1
ATOM 1012 O O . ARG A 1 120 ? -6.975 5.337 2.347 1.00 94.50 120 ARG A O 1
ATOM 1019 N N . MET A 1 121 ? -5.298 6.698 1.709 1.00 95.88 121 MET A N 1
ATOM 1020 C CA . MET A 1 121 ? -4.217 5.756 1.982 1.00 95.88 121 MET A CA 1
ATOM 1021 C C . MET A 1 121 ? -3.488 6.162 3.260 1.00 95.88 121 MET A C 1
ATOM 1023 O O . MET A 1 121 ? -3.136 7.327 3.417 1.00 95.88 121 MET A O 1
ATOM 1027 N N . LEU A 1 122 ? -3.252 5.207 4.158 1.00 94.56 122 LEU A N 1
ATOM 1028 C CA . LEU A 1 122 ? -2.429 5.398 5.351 1.00 94.56 122 LEU A CA 1
ATOM 1029 C C . LEU A 1 122 ? -1.314 4.362 5.400 1.00 94.56 122 LEU A C 1
ATOM 1031 O O . LEU A 1 122 ? -1.560 3.164 5.306 1.00 94.56 122 LEU A O 1
ATOM 1035 N N . THR A 1 123 ? -0.081 4.819 5.584 1.00 96.00 123 THR A N 1
ATOM 1036 C CA . THR A 1 123 ? 1.089 3.947 5.721 1.00 96.00 123 THR A CA 1
ATOM 1037 C C . THR A 1 123 ? 1.344 3.616 7.186 1.00 96.00 123 THR A C 1
ATOM 1039 O O . THR A 1 123 ? 1.414 4.526 8.011 1.00 96.00 123 THR A O 1
ATOM 1042 N N . ILE A 1 124 ? 1.576 2.345 7.501 1.00 93.00 124 ILE A N 1
ATOM 1043 C CA . ILE A 1 124 ? 2.008 1.899 8.831 1.00 93.00 124 ILE A CA 1
ATOM 1044 C C . ILE A 1 124 ? 3.519 1.630 8.821 1.00 93.00 124 ILE A C 1
ATOM 1046 O O . ILE A 1 124 ? 4.156 1.486 7.769 1.00 93.00 124 ILE A O 1
ATOM 1050 N N . LYS A 1 125 ? 4.115 1.583 10.016 1.00 91.69 125 LYS A N 1
ATOM 1051 C CA . LYS A 1 125 ? 5.471 1.068 10.231 1.00 91.69 125 LYS A CA 1
ATOM 1052 C C . LYS A 1 125 ? 5.602 -0.366 9.685 1.00 91.69 125 LYS A C 1
ATOM 1054 O O . LYS A 1 125 ? 4.620 -1.074 9.483 1.00 91.69 125 LYS A O 1
ATOM 1059 N N . ARG A 1 126 ? 6.836 -0.793 9.413 1.00 92.44 126 ARG A N 1
ATOM 1060 C CA . ARG A 1 126 ? 7.105 -2.157 8.937 1.00 92.44 126 ARG A CA 1
ATOM 1061 C C . ARG A 1 126 ? 6.814 -3.162 10.053 1.00 92.44 126 ARG A C 1
ATOM 1063 O O . ARG A 1 126 ? 7.311 -2.989 11.161 1.00 92.44 126 ARG A O 1
ATOM 1070 N N . CYS A 1 127 ? 6.075 -4.215 9.737 1.00 90.69 127 CYS A N 1
ATOM 1071 C CA . CYS A 1 127 ? 5.838 -5.364 10.607 1.00 90.69 127 CYS A CA 1
ATOM 1072 C C . CYS A 1 127 ? 6.140 -6.663 9.843 1.00 90.69 127 CYS A C 1
ATOM 1074 O O . CYS A 1 127 ? 6.181 -6.665 8.611 1.00 90.69 127 CYS A O 1
ATOM 1076 N N . LYS A 1 128 ? 6.430 -7.743 10.581 1.00 90.38 128 LYS A N 1
ATOM 1077 C CA . LYS A 1 128 ? 6.681 -9.077 10.006 1.00 90.38 128 LYS A CA 1
ATOM 1078 C C . LYS A 1 128 ? 5.372 -9.816 9.716 1.00 90.38 128 LYS A C 1
ATOM 1080 O O . LYS A 1 128 ? 5.206 -10.331 8.620 1.00 90.38 128 LYS A O 1
ATOM 1085 N N . HIS A 1 129 ? 4.451 -9.799 10.679 1.00 87.44 129 HIS A N 1
ATOM 1086 C CA . HIS A 1 129 ? 3.125 -10.401 10.574 1.00 87.44 129 HIS A CA 1
ATOM 1087 C C . HIS A 1 129 ? 2.065 -9.305 10.668 1.00 87.44 129 HIS A C 1
ATOM 1089 O O . HIS A 1 129 ? 2.149 -8.419 11.526 1.00 87.44 129 HIS A O 1
ATOM 1095 N N . PHE A 1 130 ? 1.107 -9.343 9.749 1.00 88.62 130 PHE A N 1
ATOM 1096 C CA . PHE A 1 130 ? 0.014 -8.389 9.659 1.00 88.62 130 PHE A CA 1
ATOM 1097 C C . PHE A 1 130 ? -1.269 -9.130 9.346 1.00 88.62 130 PHE A C 1
ATOM 1099 O O . PHE A 1 130 ? -1.331 -9.848 8.350 1.00 88.62 130 PHE A O 1
ATOM 1106 N N . GLU A 1 131 ? -2.279 -8.897 10.171 1.00 88.56 131 GLU A N 1
ATOM 1107 C CA . GLU A 1 131 ? -3.591 -9.499 10.018 1.00 88.56 131 GLU A CA 1
ATOM 1108 C C . GLU A 1 131 ? -4.644 -8.395 10.043 1.00 88.56 131 GLU A C 1
ATOM 1110 O O . GLU A 1 131 ? -4.692 -7.540 10.938 1.00 88.56 131 GLU A O 1
ATOM 1115 N N . LEU A 1 132 ? -5.480 -8.395 9.009 1.00 85.31 132 LEU A N 1
ATOM 1116 C CA . LEU A 1 132 ? -6.679 -7.580 8.967 1.00 85.31 132 LEU A CA 1
ATOM 1117 C C . LEU A 1 132 ? -7.805 -8.452 9.519 1.00 85.31 132 LEU A C 1
ATOM 1119 O O . LEU A 1 132 ? -8.052 -9.519 8.970 1.00 85.31 132 LEU A O 1
ATOM 1123 N N . VAL A 1 133 ? -8.472 -7.988 10.579 1.00 77.12 133 VAL A N 1
ATOM 1124 C CA . VAL A 1 133 ? -9.524 -8.749 11.283 1.00 77.12 133 VAL A CA 1
ATOM 1125 C C . VAL A 1 133 ? -8.976 -9.963 12.049 1.00 77.12 133 VAL A C 1
ATOM 1127 O O . VAL A 1 133 ? -9.363 -11.099 11.817 1.00 77.12 133 VAL A O 1
ATOM 1130 N N . GLY A 1 134 ? -8.063 -9.710 12.987 1.00 74.50 134 GLY A N 1
ATOM 1131 C CA . GLY A 1 134 ? -7.656 -10.710 13.979 1.00 74.50 134 GLY A CA 1
ATOM 1132 C C . GLY A 1 134 ? -8.550 -10.685 15.221 1.00 74.50 134 GLY A C 1
ATOM 1133 O O . GLY A 1 134 ? -9.095 -9.632 15.582 1.00 74.50 134 GLY A O 1
ATOM 1134 N N . ASP A 1 135 ? -8.642 -11.818 15.916 1.00 76.12 135 ASP A N 1
ATOM 1135 C CA . ASP A 1 135 ? -9.337 -11.895 17.196 1.00 76.12 135 ASP A CA 1
ATOM 1136 C C . ASP A 1 135 ? -8.733 -10.920 18.207 1.00 76.12 135 ASP A C 1
ATOM 1138 O O . ASP A 1 135 ? -7.511 -10.772 18.363 1.00 76.12 135 ASP A O 1
ATOM 1142 N N . LYS A 1 136 ? -9.615 -10.229 18.932 1.00 79.81 136 LYS A N 1
ATOM 1143 C CA . LYS A 1 136 ? -9.184 -9.411 20.062 1.00 79.81 136 LYS A CA 1
ATOM 1144 C C . LYS A 1 136 ? -8.638 -10.352 21.127 1.00 79.81 136 LYS A C 1
ATOM 1146 O O . LYS A 1 136 ? -9.342 -11.243 21.597 1.00 79.81 136 LYS A O 1
ATOM 1151 N N . ARG A 1 137 ? -7.390 -10.122 21.539 1.00 80.38 137 ARG A N 1
ATOM 1152 C CA . ARG A 1 137 ? -6.765 -10.884 22.625 1.00 80.38 137 ARG A CA 1
ATOM 1153 C C . ARG A 1 137 ? -7.633 -10.782 23.883 1.00 80.38 137 ARG A C 1
ATOM 1155 O O . ARG A 1 137 ? -7.866 -9.680 24.384 1.00 80.38 137 ARG A O 1
ATOM 1162 N N . ARG A 1 138 ? -8.113 -11.925 24.377 1.00 83.81 138 ARG A N 1
ATOM 1163 C CA . ARG A 1 138 ? -8.884 -12.022 25.622 1.00 83.81 138 ARG A CA 1
ATOM 1164 C C . ARG A 1 138 ? -7.931 -11.880 26.812 1.00 83.81 138 ARG A C 1
ATOM 1166 O O . ARG A 1 138 ? -6.828 -12.422 26.791 1.00 83.81 138 ARG A O 1
ATOM 1173 N N . LYS A 1 139 ? -8.323 -11.115 27.833 1.00 86.00 139 LYS A N 1
ATOM 1174 C CA . LYS A 1 139 ? -7.509 -10.922 29.045 1.00 86.00 139 LYS A CA 1
ATOM 1175 C C . LYS A 1 139 ? -7.766 -12.074 30.021 1.00 86.00 139 LYS A C 1
ATOM 1177 O O . LYS A 1 139 ? -8.920 -12.413 30.248 1.00 86.00 139 LYS A O 1
ATOM 1182 N N . GLY A 1 140 ? -6.705 -12.642 30.597 1.00 82.31 140 GLY A N 1
ATOM 1183 C CA . GLY A 1 140 ? -6.795 -13.594 31.714 1.00 82.31 140 GLY A CA 1
ATOM 1184 C C . GLY A 1 140 ? -7.220 -15.024 31.366 1.00 82.31 140 GLY A C 1
ATOM 1185 O O . GLY A 1 140 ? -7.509 -15.789 32.277 1.00 82.31 140 GLY A O 1
ATOM 1186 N N . GLN A 1 141 ? -7.265 -15.405 30.086 1.00 81.31 141 GLN A N 1
ATOM 1187 C CA . GLN A 1 141 ? -7.513 -16.802 29.717 1.00 81.31 141 GLN A CA 1
ATOM 1188 C C . GLN A 1 141 ? -6.223 -17.615 29.799 1.00 81.31 141 GLN A C 1
ATOM 1190 O O . GLN A 1 141 ? -5.185 -17.196 29.281 1.00 81.31 141 GLN A O 1
ATOM 1195 N N . VAL A 1 142 ? -6.312 -18.774 30.451 1.00 81.19 142 VAL A N 1
ATOM 1196 C CA . VAL A 1 142 ? -5.239 -19.768 30.481 1.00 81.19 142 VAL A CA 1
ATOM 1197 C C . VAL A 1 142 ? -5.088 -20.332 29.074 1.00 81.19 142 VAL A C 1
ATOM 1199 O O . VAL A 1 142 ? -6.070 -20.713 28.436 1.00 81.19 142 VAL A O 1
ATOM 1202 N N . ILE A 1 143 ? -3.858 -20.327 28.574 1.00 82.56 143 ILE A N 1
ATOM 1203 C CA . ILE A 1 143 ? -3.528 -20.914 27.279 1.00 82.56 143 ILE A CA 1
ATOM 1204 C C . ILE A 1 143 ? -3.606 -22.434 27.453 1.00 82.56 143 ILE A C 1
ATOM 1206 O O . ILE A 1 143 ? -3.018 -22.967 28.392 1.00 82.56 143 ILE A O 1
ATOM 1210 N N . GLN A 1 144 ? -4.363 -23.113 26.591 1.00 79.25 144 GLN A N 1
ATOM 1211 C CA . GLN A 1 144 ? -4.389 -24.575 26.565 1.00 79.25 144 GLN A CA 1
ATOM 1212 C C . GLN A 1 144 ? -3.055 -25.082 26.008 1.00 79.25 144 GLN A C 1
ATOM 1214 O O . GLN A 1 144 ? -2.587 -24.569 24.988 1.00 79.25 144 GLN A O 1
ATOM 1219 N N . PHE A 1 145 ? -2.445 -26.021 26.730 1.00 76.12 145 PHE A N 1
ATOM 1220 C CA . PHE A 1 145 ? -1.193 -26.681 26.362 1.00 76.12 145 PHE A CA 1
ATOM 1221 C C . PHE A 1 145 ? -1.457 -27.918 25.509 1.00 76.12 145 PHE A C 1
ATOM 1223 O O . PHE A 1 145 ? -2.491 -28.581 25.759 1.00 76.12 145 PHE A O 1
#